Protein AF-A0A847EEY3-F1 (afdb_monomer)

pLDDT: mean 90.81, std 7.34, range [54.0, 97.62]

Structure (mmCIF, N/CA/C/O backbone):
data_AF-A0A847EEY3-F1
#
_entry.id   AF-A0A847EEY3-F1
#
loop_
_atom_site.group_PDB
_atom_site.id
_atom_site.type_symbol
_atom_site.label_atom_id
_atom_site.label_alt_id
_atom_site.label_comp_id
_atom_site.label_asym_id
_atom_site.label_entity_id
_atom_site.label_seq_id
_atom_site.pdbx_PDB_ins_code
_atom_site.Cartn_x
_atom_site.Cartn_y
_atom_site.Cartn_z
_atom_site.occupancy
_atom_site.B_iso_or_equiv
_atom_site.auth_seq_id
_atom_site.auth_comp_id
_atom_site.auth_asym_id
_atom_site.auth_atom_id
_atom_site.pdbx_PDB_model_num
ATOM 1 N N . ASP A 1 1 ? -21.321 -11.184 13.239 1.00 63.84 1 ASP A N 1
ATOM 2 C CA . ASP A 1 1 ? -19.963 -11.246 12.676 1.00 63.84 1 ASP A CA 1
ATOM 3 C C . ASP A 1 1 ? -19.837 -10.175 11.619 1.00 63.84 1 ASP A C 1
ATOM 5 O O . ASP A 1 1 ? -20.573 -10.222 10.639 1.00 63.84 1 ASP A O 1
ATOM 9 N N . ARG A 1 2 ? -19.004 -9.166 11.879 1.00 75.06 2 ARG A N 1
ATOM 10 C CA . ARG A 1 2 ? -18.590 -8.208 10.851 1.00 75.06 2 ARG A CA 1
ATOM 11 C C . ARG A 1 2 ? -17.432 -8.822 10.084 1.00 75.06 2 ARG A C 1
ATOM 13 O O . ARG A 1 2 ? -16.659 -9.592 10.655 1.00 75.06 2 ARG A O 1
ATOM 20 N N . GLY A 1 3 ? -17.340 -8.532 8.798 1.00 86.56 3 GLY A N 1
ATOM 21 C CA . GLY A 1 3 ? -16.324 -9.117 7.939 1.00 86.56 3 GLY A CA 1
ATOM 22 C C . GLY A 1 3 ? -15.820 -8.098 6.939 1.00 86.56 3 GLY A C 1
ATOM 23 O O . GLY A 1 3 ? -16.581 -7.269 6.460 1.00 86.56 3 GLY A O 1
ATOM 24 N N . ALA A 1 4 ? -14.539 -8.198 6.618 1.00 92.31 4 ALA 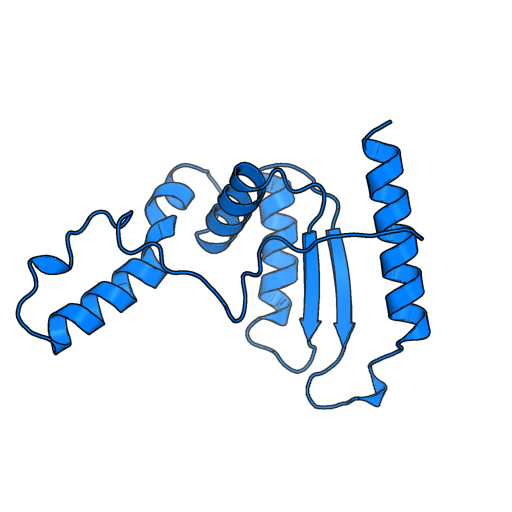A N 1
ATOM 25 C CA . ALA A 1 4 ? -13.915 -7.471 5.527 1.00 92.31 4 ALA A CA 1
ATOM 26 C C . ALA A 1 4 ? -13.112 -8.460 4.680 1.00 92.31 4 ALA A C 1
ATOM 28 O O . ALA A 1 4 ? -12.644 -9.492 5.173 1.00 92.31 4 ALA A O 1
ATOM 29 N N . VAL A 1 5 ? -12.946 -8.142 3.402 1.00 93.94 5 VAL A N 1
ATOM 30 C CA . VAL A 1 5 ? -12.098 -8.894 2.478 1.00 93.94 5 VAL A CA 1
ATOM 31 C C . VAL A 1 5 ? -11.023 -7.949 1.965 1.00 93.94 5 VAL A C 1
ATOM 33 O O . VAL A 1 5 ? -11.314 -6.811 1.619 1.00 93.94 5 VAL A O 1
ATOM 36 N N . PHE A 1 6 ? -9.782 -8.428 1.901 1.00 93.12 6 PHE A N 1
ATOM 37 C CA . PHE A 1 6 ? -8.677 -7.720 1.260 1.00 93.12 6 PHE A CA 1
ATOM 38 C C .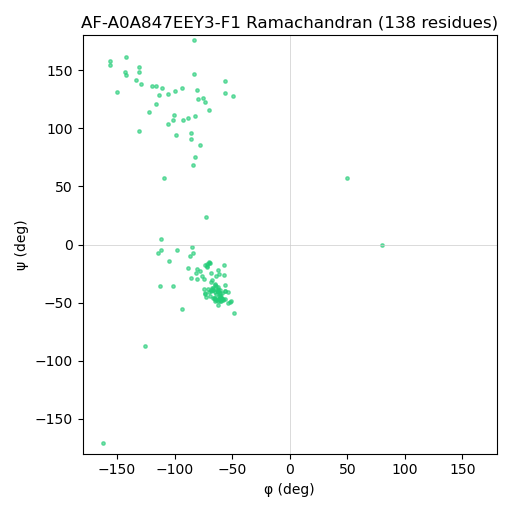 PHE A 1 6 ? -8.483 -8.287 -0.151 1.00 93.12 6 PHE A C 1
ATOM 40 O O . PHE A 1 6 ? -7.809 -9.310 -0.297 1.00 93.12 6 PHE A O 1
ATOM 47 N N . PRO A 1 7 ? -9.080 -7.688 -1.197 1.00 92.31 7 PRO A N 1
ATOM 48 C CA . PRO A 1 7 ? -8.963 -8.211 -2.557 1.00 92.31 7 PRO A CA 1
ATOM 49 C C . PRO A 1 7 ? -7.581 -7.953 -3.179 1.00 92.31 7 PRO A C 1
ATOM 51 O O . PRO A 1 7 ? -7.216 -8.619 -4.147 1.00 92.31 7 PRO A O 1
ATOM 54 N N . ALA A 1 8 ? -6.794 -7.023 -2.624 1.00 91.56 8 ALA A N 1
ATOM 55 C CA . ALA A 1 8 ? -5.475 -6.660 -3.129 1.00 91.56 8 ALA A CA 1
ATOM 56 C C . ALA A 1 8 ? -4.475 -6.353 -2.001 1.00 91.56 8 ALA A C 1
ATOM 58 O O . ALA A 1 8 ? -4.837 -5.818 -0.954 1.00 91.56 8 ALA A O 1
ATOM 59 N N . GLU A 1 9 ? -3.193 -6.640 -2.252 1.00 89.88 9 GLU A N 1
ATOM 60 C CA . GLU A 1 9 ? -2.056 -6.182 -1.447 1.00 89.88 9 GLU A CA 1
ATOM 61 C C . GLU A 1 9 ? -0.968 -5.577 -2.350 1.00 89.88 9 GLU A C 1
ATOM 63 O O . GLU A 1 9 ? -0.791 -5.984 -3.501 1.00 89.88 9 GLU A O 1
ATOM 68 N N . THR A 1 10 ? -0.222 -4.591 -1.846 1.00 87.25 10 THR A N 1
ATOM 69 C CA . THR A 1 10 ? 0.752 -3.835 -2.655 1.00 87.25 10 THR A CA 1
ATOM 70 C C . THR A 1 10 ? 2.208 -4.028 -2.245 1.00 87.25 10 THR A C 1
ATOM 72 O O . THR A 1 10 ? 3.081 -3.567 -2.986 1.00 87.25 10 THR A O 1
ATOM 75 N N . THR A 1 11 ? 2.475 -4.725 -1.134 1.00 83.06 11 THR A N 1
ATOM 76 C CA . THR A 1 11 ? 3.817 -4.837 -0.539 1.00 83.06 11 THR A CA 1
ATOM 77 C C . THR A 1 11 ? 4.577 -6.078 -1.000 1.00 83.06 11 THR A C 1
ATOM 79 O O . THR A 1 11 ? 5.687 -5.941 -1.510 1.00 83.06 11 THR A O 1
ATOM 82 N N . TYR A 1 12 ? 4.019 -7.285 -0.835 1.00 78.94 12 TYR A N 1
ATOM 83 C CA . TYR A 1 12 ? 4.780 -8.525 -1.048 1.00 78.94 12 TYR A CA 1
ATOM 84 C C . TYR A 1 12 ? 4.307 -9.338 -2.249 1.00 78.94 12 TYR A C 1
ATOM 86 O O . TYR A 1 12 ? 5.136 -9.930 -2.941 1.00 78.94 12 TYR A O 1
ATOM 94 N N . ARG A 1 13 ? 3.000 -9.369 -2.531 1.00 70.19 13 ARG A N 1
ATOM 95 C CA . ARG A 1 13 ? 2.448 -10.109 -3.682 1.00 70.19 13 ARG A CA 1
ATOM 96 C C . ARG A 1 13 ? 1.939 -9.179 -4.767 1.00 70.19 13 ARG A C 1
ATOM 98 O O . ARG A 1 13 ? 0.790 -9.245 -5.191 1.00 70.19 13 ARG A O 1
ATOM 105 N N . THR A 1 14 ? 2.823 -8.321 -5.257 1.00 71.94 14 THR A N 1
ATOM 106 C CA . THR A 1 14 ? 2.509 -7.490 -6.415 1.00 71.94 14 THR A CA 1
ATOM 107 C C . THR A 1 14 ? 2.427 -8.356 -7.664 1.00 71.94 14 THR A C 1
ATOM 109 O O . THR A 1 14 ? 3.423 -8.949 -8.081 1.00 71.94 14 THR A O 1
ATOM 112 N N . ILE A 1 15 ? 1.244 -8.428 -8.267 1.00 69.31 15 ILE A N 1
ATOM 113 C CA . ILE A 1 15 ? 1.051 -9.134 -9.532 1.00 69.31 15 ILE A CA 1
ATOM 114 C C . ILE A 1 15 ? 1.534 -8.233 -10.666 1.00 69.31 15 ILE A C 1
ATOM 116 O O . ILE A 1 15 ? 1.107 -7.088 -10.803 1.00 69.31 15 ILE A O 1
ATOM 120 N N . GLU A 1 16 ? 2.439 -8.760 -11.484 1.00 70.44 16 GLU A N 1
ATOM 121 C CA . GLU A 1 16 ? 2.917 -8.082 -12.682 1.00 70.44 16 GLU A CA 1
ATOM 122 C C . GLU A 1 16 ? 2.001 -8.432 -13.853 1.00 70.44 16 GLU A C 1
ATOM 124 O O . GLU A 1 16 ? 2.050 -9.553 -14.370 1.00 70.44 16 GLU A O 1
ATOM 129 N N . ASN A 1 17 ? 1.190 -7.482 -14.322 1.00 76.00 17 ASN A N 1
ATOM 130 C CA . ASN A 1 17 ? 0.481 -7.676 -15.580 1.00 76.00 17 ASN A CA 1
ATOM 131 C C . ASN A 1 17 ? 1.399 -7.341 -16.763 1.00 76.00 17 ASN A C 1
ATOM 133 O O . ASN A 1 17 ? 1.272 -6.309 -17.417 1.00 76.00 17 ASN A O 1
ATOM 137 N N . ILE A 1 18 ? 2.340 -8.244 -17.055 1.00 81.00 18 ILE A N 1
ATOM 138 C CA . ILE A 1 18 ? 3.327 -8.076 -18.137 1.00 81.00 18 ILE A CA 1
ATOM 139 C C . ILE A 1 18 ? 2.693 -7.852 -19.521 1.00 81.00 18 ILE A C 1
ATOM 141 O O . ILE A 1 18 ? 3.375 -7.399 -20.435 1.00 81.00 18 ILE A O 1
ATOM 145 N N . ARG A 1 19 ? 1.404 -8.181 -19.691 1.00 80.06 19 ARG A N 1
ATOM 146 C CA . ARG A 1 19 ? 0.660 -7.974 -20.943 1.00 80.06 19 ARG A CA 1
ATOM 147 C C . ARG A 1 19 ? 0.232 -6.526 -21.145 1.00 80.06 19 ARG A C 1
ATOM 149 O O . ARG A 1 19 ? -0.016 -6.132 -22.277 1.00 80.06 19 ARG A O 1
ATOM 156 N N . GLU A 1 20 ? 0.130 -5.756 -20.069 1.00 84.75 20 GLU A N 1
ATOM 157 C CA . GLU A 1 20 ? -0.252 -4.345 -20.123 1.00 84.75 20 GLU A CA 1
ATOM 158 C C . GLU A 1 20 ? 0.944 -3.428 -20.365 1.00 84.75 20 GLU A C 1
ATOM 160 O O . GLU A 1 20 ? 0.771 -2.236 -20.623 1.00 84.75 20 GLU A O 1
ATOM 165 N N . PHE A 1 21 ? 2.167 -3.963 -20.295 1.00 89.06 21 PHE A N 1
ATOM 166 C CA . PHE A 1 21 ? 3.361 -3.190 -20.594 1.00 89.06 21 PHE A CA 1
ATOM 167 C C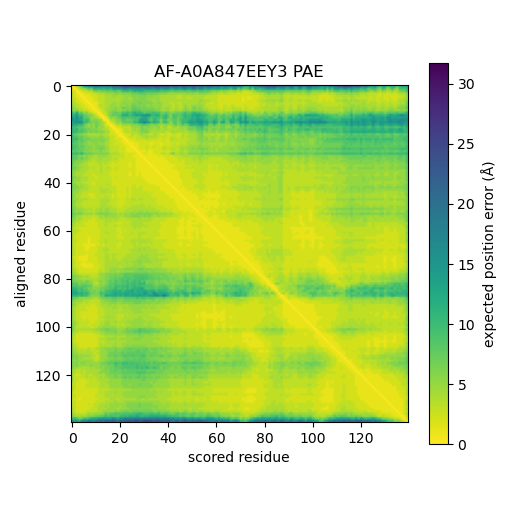 . PHE A 1 21 ? 3.269 -2.602 -22.003 1.00 89.06 21 PHE A C 1
ATOM 169 O O . PHE A 1 21 ? 2.872 -3.258 -22.963 1.00 89.06 21 PHE A O 1
ATOM 176 N N . ASP A 1 22 ? 3.739 -1.366 -22.155 1.00 87.88 22 ASP A N 1
ATOM 177 C CA . ASP A 1 22 ? 3.866 -0.688 -23.450 1.00 87.88 22 ASP A CA 1
ATOM 178 C C . ASP A 1 22 ? 5.025 -1.248 -24.305 1.00 87.88 22 ASP A C 1
ATOM 180 O O . ASP A 1 22 ? 5.586 -0.558 -25.157 1.00 87.88 22 ASP A O 1
ATOM 184 N N . MET A 1 23 ? 5.412 -2.497 -24.043 1.00 89.19 23 MET A N 1
ATOM 185 C CA . MET A 1 23 ? 6.508 -3.226 -24.653 1.00 89.19 23 MET A CA 1
ATOM 186 C C . MET A 1 23 ? 6.177 -4.719 -24.672 1.00 89.19 23 MET A C 1
ATOM 188 O O . MET A 1 23 ? 5.830 -5.309 -23.653 1.00 89.19 23 MET A O 1
ATOM 192 N N . ASP A 1 24 ? 6.357 -5.339 -25.835 1.00 91.31 24 ASP A N 1
ATOM 193 C CA . ASP A 1 24 ? 6.157 -6.772 -26.026 1.00 91.31 24 ASP A CA 1
ATOM 194 C C . ASP A 1 24 ? 7.434 -7.545 -25.664 1.00 91.31 24 ASP A C 1
ATOM 196 O O . ASP A 1 24 ? 8.351 -7.681 -26.479 1.00 91.31 24 ASP A O 1
ATOM 200 N N . LEU A 1 25 ? 7.490 -8.040 -24.423 1.00 90.56 25 LEU A N 1
ATOM 201 C CA . LEU A 1 25 ? 8.644 -8.777 -23.897 1.00 90.56 25 LEU A CA 1
ATOM 202 C C . LEU A 1 25 ? 8.922 -10.087 -24.656 1.00 90.56 25 LEU A C 1
ATOM 204 O O . LEU A 1 25 ? 10.055 -10.563 -24.642 1.00 90.56 25 LEU A O 1
ATOM 208 N N . ALA A 1 26 ? 7.934 -10.666 -25.351 1.00 90.00 26 ALA A N 1
ATOM 209 C CA . ALA A 1 26 ? 8.119 -11.914 -26.096 1.00 90.00 26 ALA A CA 1
ATOM 210 C C . ALA A 1 26 ? 9.025 -11.748 -27.329 1.00 90.00 26 ALA A C 1
ATOM 212 O O . ALA A 1 26 ? 9.519 -12.735 -27.868 1.00 90.00 26 ALA A O 1
ATOM 213 N N . LYS A 1 27 ? 9.267 -10.507 -27.769 1.00 93.69 27 LYS A N 1
ATOM 214 C CA . LYS A 1 27 ? 10.185 -10.188 -28.873 1.00 93.69 27 LYS A CA 1
ATOM 215 C C . LYS A 1 27 ? 11.649 -10.083 -28.440 1.00 93.69 27 LYS A C 1
ATOM 217 O O . LYS A 1 27 ? 12.521 -9.939 -29.294 1.00 93.69 27 LYS A O 1
ATOM 222 N N . ILE A 1 28 ? 11.921 -10.131 -27.136 1.00 94.44 28 ILE A N 1
ATOM 223 C CA . ILE A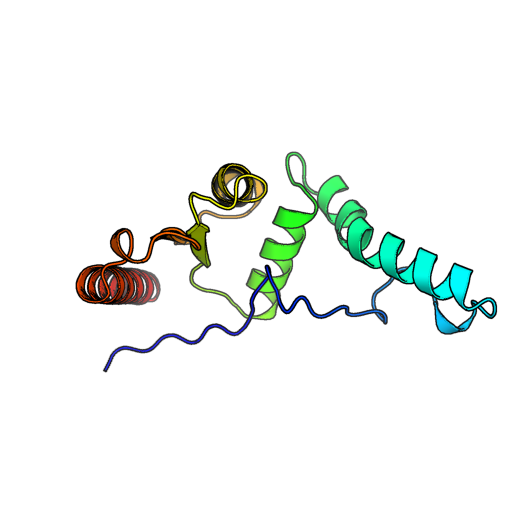 1 28 ? 13.268 -10.014 -26.579 1.00 94.44 28 ILE A CA 1
ATOM 224 C C . ILE A 1 28 ? 13.846 -11.419 -26.423 1.00 94.44 28 ILE A C 1
ATOM 226 O O . ILE A 1 28 ? 13.424 -12.177 -25.550 1.00 94.44 28 ILE A O 1
ATOM 230 N N . ASN A 1 29 ? 14.796 -11.757 -27.296 1.00 96.12 29 ASN A N 1
ATOM 231 C CA . ASN A 1 29 ? 15.378 -13.099 -27.371 1.00 96.12 29 ASN A CA 1
ATOM 232 C C . ASN A 1 29 ? 16.539 -13.313 -26.392 1.00 96.12 29 ASN A C 1
ATOM 234 O O . ASN A 1 29 ? 16.776 -14.445 -25.975 1.00 96.12 29 ASN A O 1
ATOM 238 N N . ASP A 1 30 ? 17.280 -12.255 -26.047 1.00 97.62 30 ASP A N 1
ATOM 239 C CA . ASP A 1 30 ? 18.345 -12.356 -25.051 1.00 97.62 30 ASP A CA 1
ATOM 240 C C . ASP A 1 30 ? 17.718 -12.471 -23.646 1.00 97.62 30 ASP A C 1
ATOM 242 O O . ASP A 1 30 ? 16.942 -11.598 -23.245 1.00 97.62 30 ASP A O 1
ATOM 246 N N . PRO A 1 31 ? 18.014 -13.538 -22.883 1.00 96.25 31 PRO A N 1
ATOM 247 C CA . PRO A 1 31 ? 17.366 -13.781 -21.599 1.00 96.25 31 PRO A CA 1
ATOM 248 C C . PRO A 1 31 ? 17.740 -12.752 -20.523 1.00 96.25 31 PRO A C 1
ATOM 250 O O . PRO A 1 31 ? 16.916 -12.461 -19.655 1.00 96.25 31 PRO A O 1
ATOM 253 N N . LEU A 1 32 ? 18.950 -12.184 -20.560 1.00 97.44 32 LEU A N 1
ATOM 254 C CA . LEU A 1 32 ? 19.361 -11.146 -19.611 1.00 97.44 32 LEU A CA 1
ATOM 255 C C . LEU A 1 32 ? 18.674 -9.825 -19.940 1.00 97.44 32 LEU A C 1
ATOM 257 O O . LEU A 1 32 ? 18.166 -9.156 -19.040 1.00 97.44 32 LEU A O 1
ATOM 261 N N . GLU A 1 33 ? 18.603 -9.482 -21.224 1.00 96.44 33 GLU A N 1
ATOM 262 C CA . GLU A 1 33 ? 17.868 -8.310 -21.688 1.00 96.44 33 GLU A CA 1
ATOM 263 C C . GLU A 1 33 ? 16.370 -8.432 -21.365 1.00 96.44 33 GLU A C 1
ATOM 265 O O . GLU A 1 33 ? 15.758 -7.471 -20.897 1.00 96.44 33 GLU A O 1
ATOM 270 N N . HIS A 1 34 ? 15.783 -9.622 -21.520 1.00 94.69 34 HIS A N 1
ATOM 271 C CA . HIS A 1 34 ? 14.384 -9.876 -21.179 1.00 94.69 34 HIS A CA 1
ATOM 272 C C . HIS A 1 34 ? 14.105 -9.610 -19.693 1.00 94.69 34 HIS A C 1
ATOM 274 O O . HIS A 1 34 ? 13.152 -8.907 -19.352 1.00 94.69 34 HIS A O 1
ATOM 280 N N . ILE A 1 35 ? 14.946 -10.142 -18.797 1.00 94.31 35 ILE A N 1
ATOM 281 C CA . ILE A 1 35 ? 14.817 -9.926 -17.348 1.00 94.31 35 ILE A CA 1
ATOM 282 C C . ILE A 1 35 ? 15.015 -8.446 -17.005 1.00 94.31 35 ILE A C 1
ATOM 284 O O . ILE A 1 35 ? 14.243 -7.893 -16.218 1.00 94.31 35 ILE A O 1
ATOM 288 N N . ALA A 1 36 ? 16.006 -7.791 -17.614 1.00 95.50 36 ALA A N 1
ATOM 289 C CA . ALA A 1 36 ? 16.275 -6.376 -17.391 1.00 95.50 36 ALA A CA 1
ATOM 290 C C . ALA A 1 36 ? 15.075 -5.506 -17.791 1.00 95.50 36 ALA A C 1
ATOM 292 O O . ALA A 1 36 ? 14.621 -4.681 -16.996 1.00 95.50 36 ALA A O 1
ATOM 293 N N . TRP A 1 37 ? 14.504 -5.721 -18.979 1.00 94.38 37 TRP A N 1
ATOM 294 C CA . TRP A 1 37 ? 13.330 -4.971 -19.421 1.00 94.38 37 TRP A CA 1
ATOM 295 C C . TRP A 1 37 ? 12.093 -5.270 -18.594 1.00 94.38 37 TRP A C 1
ATOM 297 O O . TRP A 1 37 ? 11.369 -4.334 -18.259 1.00 94.38 37 TRP A O 1
ATOM 307 N N . ARG A 1 38 ? 11.867 -6.529 -18.205 1.00 92.56 38 ARG A N 1
ATOM 308 C CA . ARG A 1 38 ? 10.775 -6.880 -17.292 1.00 92.56 38 ARG A CA 1
ATOM 309 C C . ARG A 1 38 ? 10.875 -6.087 -15.988 1.00 92.56 38 ARG A C 1
ATOM 311 O O . ARG A 1 38 ? 9.888 -5.484 -15.576 1.00 92.56 38 ARG A O 1
ATOM 318 N N . TRP A 1 39 ? 12.065 -6.023 -15.390 1.00 92.25 39 TRP A N 1
ATOM 319 C CA . TRP A 1 39 ? 12.307 -5.266 -14.160 1.00 92.25 39 TRP A CA 1
ATOM 320 C C . TRP A 1 39 ? 12.094 -3.761 -14.349 1.00 92.25 39 TRP A C 1
ATOM 322 O O . TRP A 1 39 ? 11.385 -3.126 -13.572 1.00 92.25 39 TRP A O 1
ATOM 332 N N . VAL A 1 40 ? 12.655 -3.180 -15.414 1.00 92.88 40 VAL A N 1
ATOM 333 C CA . VAL A 1 40 ? 12.474 -1.754 -15.727 1.00 92.88 40 VAL A CA 1
ATOM 334 C C . VAL A 1 40 ? 10.997 -1.431 -15.928 1.00 92.88 40 VAL A C 1
ATOM 336 O O . VAL A 1 40 ? 10.510 -0.436 -15.394 1.00 92.88 40 VAL A O 1
ATOM 339 N N . LYS A 1 41 ? 10.262 -2.258 -16.675 1.00 91.94 41 LYS A N 1
ATOM 340 C CA . LYS A 1 41 ? 8.841 -2.032 -16.949 1.00 91.94 41 LYS A CA 1
ATOM 341 C C . LYS A 1 41 ? 7.982 -2.198 -15.712 1.00 91.94 41 LYS A C 1
ATOM 343 O O . LYS A 1 41 ? 7.123 -1.353 -15.501 1.00 91.94 41 LYS A O 1
ATOM 348 N N . PHE A 1 42 ? 8.274 -3.175 -14.858 1.00 88.81 42 PHE A N 1
ATOM 349 C CA . PHE A 1 42 ? 7.605 -3.315 -13.568 1.00 88.81 42 PHE A CA 1
ATOM 350 C C . PHE A 1 42 ? 7.668 -2.018 -12.745 1.00 88.81 42 PHE A C 1
ATOM 352 O O . PHE A 1 42 ? 6.634 -1.504 -12.325 1.00 88.81 42 PHE A O 1
ATOM 359 N N . TRP A 1 43 ? 8.860 -1.432 -12.594 1.00 88.38 43 TRP A N 1
ATOM 360 C CA . TRP A 1 43 ? 9.033 -0.204 -11.808 1.00 88.38 43 TRP A CA 1
ATOM 361 C C . TRP A 1 43 ? 8.549 1.064 -12.516 1.00 88.38 43 TRP A C 1
ATOM 363 O O . TRP A 1 43 ? 8.168 2.026 -11.855 1.00 88.38 43 TRP A O 1
ATOM 373 N N . THR A 1 44 ? 8.555 1.091 -13.851 1.00 91.69 44 THR A N 1
ATOM 374 C CA . THR A 1 44 ? 8.201 2.294 -14.627 1.00 91.69 44 THR A CA 1
ATOM 375 C C . THR A 1 44 ? 6.763 2.316 -15.136 1.00 91.69 44 THR A C 1
ATOM 377 O O . THR A 1 44 ? 6.336 3.334 -15.682 1.00 91.69 44 THR A O 1
ATOM 380 N N . PHE A 1 45 ? 5.997 1.243 -14.930 1.00 91.44 45 PHE A N 1
ATOM 381 C CA . PHE A 1 45 ? 4.654 1.067 -15.485 1.00 91.44 45 PHE A CA 1
ATOM 382 C C . PHE A 1 45 ? 3.730 2.268 -15.222 1.00 91.44 45 PHE A C 1
ATOM 384 O O . PHE A 1 45 ? 3.149 2.836 -16.147 1.00 91.44 45 PHE A O 1
ATOM 391 N N . TRP A 1 46 ? 3.682 2.735 -13.972 1.00 92.69 46 TRP A N 1
ATOM 392 C CA . TRP A 1 46 ? 2.783 3.810 -13.543 1.00 92.69 46 TRP A CA 1
ATOM 393 C C . TRP A 1 46 ? 3.315 5.231 -13.786 1.00 92.69 46 TRP A C 1
ATOM 395 O O . TRP A 1 46 ? 2.600 6.204 -13.550 1.00 92.69 46 TRP A O 1
ATOM 405 N N . TYR A 1 47 ? 4.537 5.406 -14.306 1.00 94.00 47 TYR A N 1
ATOM 406 C CA . TYR A 1 47 ? 5.129 6.743 -14.477 1.00 94.00 47 TYR A CA 1
ATOM 407 C C . TYR A 1 47 ? 4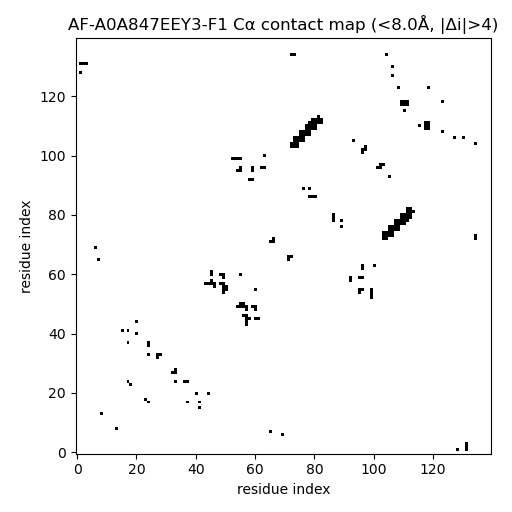.328 7.627 -15.437 1.00 94.00 47 TYR A C 1
ATOM 409 O O . TYR A 1 47 ? 4.166 8.821 -15.192 1.00 94.00 47 TYR A O 1
ATOM 417 N N . LYS A 1 48 ? 3.792 7.051 -16.521 1.00 93.75 48 LYS A N 1
ATOM 418 C CA . LYS A 1 48 ? 2.962 7.796 -17.481 1.00 93.75 48 LYS A CA 1
ATOM 419 C C . LYS A 1 48 ? 1.642 8.257 -16.864 1.00 93.75 48 LYS A C 1
ATOM 421 O O . LYS A 1 48 ? 1.185 9.349 -17.188 1.00 93.75 48 LYS A O 1
ATOM 426 N N . ALA A 1 49 ? 1.034 7.443 -15.998 1.00 93.81 49 ALA A N 1
ATOM 427 C CA . ALA A 1 49 ? -0.165 7.831 -15.260 1.00 93.81 49 ALA A CA 1
ATOM 428 C C . ALA A 1 49 ? 0.160 8.971 -14.283 1.00 93.81 49 ALA A C 1
ATOM 430 O O . ALA A 1 49 ? -0.496 10.011 -14.311 1.00 93.81 49 ALA A O 1
ATOM 431 N N . ALA A 1 50 ? 1.264 8.845 -13.539 1.00 96.00 50 ALA A N 1
ATOM 432 C CA . ALA A 1 50 ? 1.674 9.841 -12.553 1.00 96.00 50 ALA A CA 1
ATOM 433 C C . ALA A 1 50 ? 1.977 11.202 -13.198 1.00 96.00 50 ALA A C 1
ATOM 435 O O . ALA A 1 50 ? 1.626 12.243 -12.658 1.00 96.00 50 ALA A O 1
ATOM 436 N N . GLN A 1 51 ? 2.559 11.213 -14.402 1.00 95.88 51 GLN A N 1
ATOM 437 C CA . GLN A 1 51 ? 2.791 12.442 -15.169 1.00 95.88 51 GLN A CA 1
ATOM 438 C C . GLN A 1 51 ? 1.500 13.156 -15.598 1.00 95.88 51 GLN A C 1
ATOM 440 O O . GLN A 1 51 ? 1.518 14.368 -15.808 1.00 95.88 51 GLN A O 1
ATOM 445 N N . ARG A 1 52 ? 0.388 12.428 -15.759 1.00 96.50 52 ARG A N 1
ATOM 446 C CA . ARG A 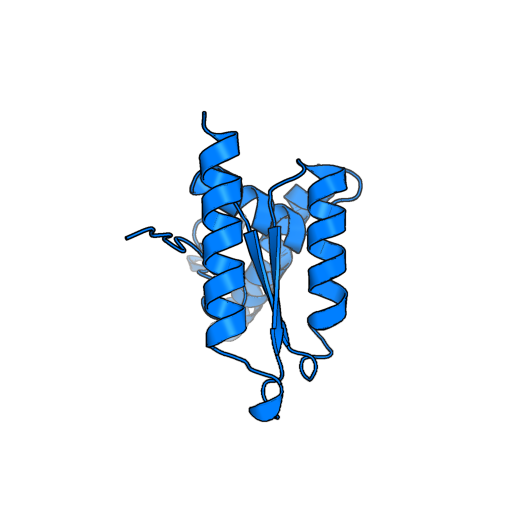1 52 ? -0.905 13.003 -16.165 1.00 96.50 52 ARG A CA 1
ATOM 447 C C . ARG A 1 52 ? -1.663 13.625 -14.996 1.00 96.50 52 ARG A C 1
ATOM 449 O O . ARG A 1 52 ? -2.476 14.513 -15.237 1.00 96.50 52 ARG A O 1
ATOM 456 N N . ARG A 1 53 ? -1.403 13.186 -13.759 1.00 96.31 53 ARG A N 1
ATOM 457 C CA . ARG A 1 53 ? -2.038 13.701 -12.539 1.00 96.31 53 ARG A CA 1
ATOM 458 C C . ARG A 1 53 ? -1.054 14.586 -11.755 1.00 96.31 53 ARG A C 1
ATOM 460 O O . ARG A 1 53 ? -0.167 14.061 -11.082 1.00 96.31 53 ARG A O 1
ATOM 467 N N . PRO A 1 54 ? -1.184 15.927 -11.803 1.00 96.00 54 PRO A N 1
ATOM 468 C CA . PRO A 1 54 ? -0.261 16.826 -11.114 1.00 96.00 54 PRO A CA 1
ATOM 469 C C . PRO A 1 54 ? -0.159 16.532 -9.612 1.00 96.00 54 PRO A C 1
ATOM 471 O O . PRO A 1 54 ? -1.170 16.426 -8.924 1.00 96.00 54 PRO A O 1
ATOM 474 N N . GLY A 1 55 ? 1.071 16.422 -9.106 1.00 94.81 55 GLY A N 1
ATOM 475 C CA . GLY A 1 55 ? 1.344 16.129 -7.694 1.00 94.81 55 GLY A CA 1
ATOM 476 C C . GLY A 1 55 ? 1.227 14.653 -7.303 1.00 94.81 55 GLY A C 1
ATOM 477 O O . GLY A 1 55 ? 1.457 14.333 -6.139 1.00 94.81 55 GLY A O 1
ATOM 478 N N . SER A 1 56 ? 0.893 13.767 -8.246 1.00 96.69 56 SER A N 1
ATOM 479 C CA . SER A 1 56 ? 0.849 12.324 -8.015 1.00 96.69 56 SER A CA 1
ATOM 480 C C . SER A 1 56 ? 2.226 11.664 -8.140 1.00 96.69 56 SER A C 1
ATOM 482 O O . SER A 1 56 ? 3.229 12.299 -8.479 1.00 96.69 56 SER A O 1
ATOM 484 N N . SER A 1 57 ? 2.272 10.363 -7.868 1.00 95.50 57 SER A N 1
ATOM 485 C CA . SER A 1 57 ? 3.455 9.517 -7.977 1.00 95.50 57 SER A CA 1
ATOM 486 C C . SER A 1 57 ? 3.092 8.123 -8.497 1.00 95.50 57 SER A C 1
ATOM 488 O O . SER A 1 57 ? 1.924 7.739 -8.434 1.00 95.50 57 SER A O 1
ATOM 490 N N . PRO A 1 58 ? 4.065 7.345 -9.008 1.00 93.38 58 PRO A N 1
ATOM 491 C CA . PRO A 1 58 ? 3.805 5.993 -9.501 1.00 93.38 58 PRO A CA 1
ATOM 492 C C . PRO A 1 58 ? 3.103 5.091 -8.474 1.00 93.38 58 PRO A C 1
ATOM 494 O O . PRO A 1 58 ? 2.175 4.373 -8.833 1.00 93.38 58 PRO A O 1
ATOM 497 N N . ASP A 1 59 ? 3.495 5.166 -7.199 1.00 91.56 59 ASP A N 1
ATOM 498 C CA . ASP A 1 59 ? 2.878 4.373 -6.128 1.00 91.56 59 ASP A CA 1
ATOM 499 C C . ASP A 1 59 ? 1.431 4.796 -5.852 1.00 91.56 59 ASP A C 1
ATOM 501 O O . ASP A 1 59 ? 0.571 3.952 -5.611 1.00 91.56 59 ASP A O 1
ATOM 505 N N . VAL A 1 60 ? 1.140 6.098 -5.926 1.00 95.06 60 VAL A N 1
ATOM 506 C CA . VAL A 1 60 ? -0.218 6.620 -5.727 1.00 95.06 60 VAL A CA 1
ATOM 507 C C . VAL A 1 60 ? -1.122 6.237 -6.893 1.00 95.06 60 VAL A C 1
ATOM 509 O O . VAL A 1 60 ? -2.246 5.814 -6.658 1.00 95.06 60 VAL A O 1
ATOM 512 N N . GLU A 1 61 ? -0.643 6.296 -8.138 1.00 95.31 61 GLU A N 1
ATOM 513 C CA . GLU A 1 61 ? -1.436 5.835 -9.287 1.00 95.31 61 GLU A CA 1
ATOM 514 C C . GLU A 1 61 ? -1.702 4.330 -9.248 1.00 95.31 61 GLU A C 1
ATOM 516 O O . GLU A 1 61 ? -2.789 3.901 -9.619 1.00 95.31 61 GLU A O 1
ATOM 521 N N . LYS A 1 62 ? -0.750 3.536 -8.743 1.00 92.38 62 LYS A N 1
ATOM 522 C CA . LYS A 1 62 ? -0.976 2.111 -8.478 1.00 92.38 62 LYS A CA 1
ATOM 523 C C . LYS A 1 62 ? -2.070 1.890 -7.432 1.00 92.38 62 LYS A C 1
ATOM 525 O O . LYS A 1 62 ? -2.859 0.964 -7.566 1.00 92.38 62 LYS A O 1
ATOM 530 N N . LEU A 1 63 ? -2.103 2.696 -6.369 1.00 93.62 63 LEU A N 1
ATOM 531 C CA . LEU A 1 63 ? -3.176 2.612 -5.375 1.00 93.62 63 LEU A CA 1
ATOM 532 C C . LEU A 1 63 ? -4.520 2.989 -6.002 1.00 93.62 63 LEU A C 1
ATOM 534 O O . LEU A 1 63 ? -5.483 2.256 -5.821 1.00 93.62 63 LEU A O 1
ATOM 538 N N . ILE A 1 64 ? -4.571 4.086 -6.762 1.00 95.75 64 ILE A N 1
ATOM 539 C CA . ILE A 1 64 ? -5.789 4.552 -7.439 1.00 95.75 64 ILE A CA 1
ATOM 540 C C . ILE A 1 64 ? -6.339 3.477 -8.377 1.00 95.75 64 ILE A C 1
ATOM 542 O O . ILE A 1 64 ? -7.526 3.188 -8.304 1.00 95.75 64 ILE A O 1
ATOM 546 N N . SER A 1 65 ? -5.496 2.850 -9.205 1.00 93.38 65 SER A N 1
ATOM 547 C CA . SER A 1 65 ? -5.962 1.800 -10.116 1.00 93.38 65 SER A CA 1
ATOM 548 C C . SER A 1 65 ? -6.544 0.606 -9.366 1.00 93.38 65 SER A C 1
ATOM 550 O O . SER A 1 65 ? -7.634 0.164 -9.694 1.00 93.38 65 SER A O 1
ATOM 552 N N . ILE A 1 66 ? -5.887 0.142 -8.300 1.00 93.19 66 ILE A N 1
ATOM 553 C CA . ILE A 1 66 ? -6.409 -0.949 -7.463 1.00 93.19 66 ILE A CA 1
ATOM 554 C C . ILE A 1 66 ? -7.731 -0.554 -6.797 1.00 93.19 66 ILE A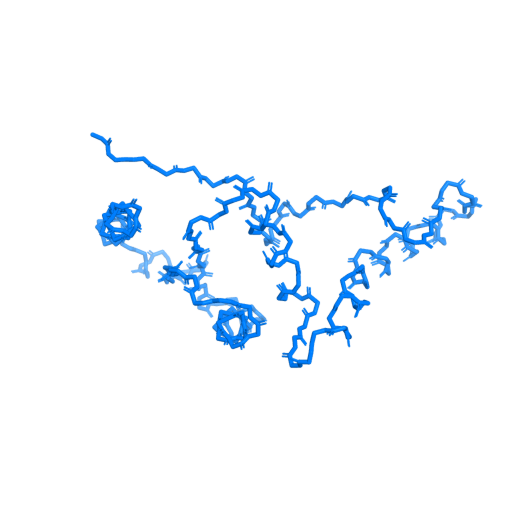 C 1
ATOM 556 O O . ILE A 1 66 ? -8.641 -1.374 -6.709 1.00 93.19 66 ILE A O 1
ATOM 560 N N . ILE A 1 67 ? -7.842 0.689 -6.327 1.00 95.56 67 ILE A N 1
ATOM 561 C CA . ILE A 1 67 ? -9.078 1.200 -5.735 1.00 95.56 67 ILE A CA 1
ATOM 562 C C . ILE A 1 67 ? -10.222 1.169 -6.749 1.00 95.56 67 ILE A C 1
ATOM 564 O O . ILE A 1 67 ? -11.325 0.768 -6.396 1.00 95.56 67 ILE A O 1
ATOM 568 N N . GLU A 1 68 ? -9.960 1.580 -7.987 1.00 95.31 68 GLU A N 1
ATOM 569 C CA . GLU A 1 68 ? -10.955 1.628 -9.060 1.00 95.31 68 GLU A CA 1
ATOM 570 C C . GLU A 1 68 ? -11.315 0.231 -9.586 1.00 95.31 68 GLU A C 1
ATOM 572 O O . GLU A 1 68 ? -12.491 -0.055 -9.797 1.00 95.31 68 GLU A O 1
ATOM 577 N N . ASP A 1 69 ? -10.330 -0.653 -9.755 1.00 93.56 69 ASP A N 1
ATOM 578 C CA . ASP A 1 69 ? -10.517 -1.998 -10.314 1.00 93.56 69 ASP A CA 1
ATOM 5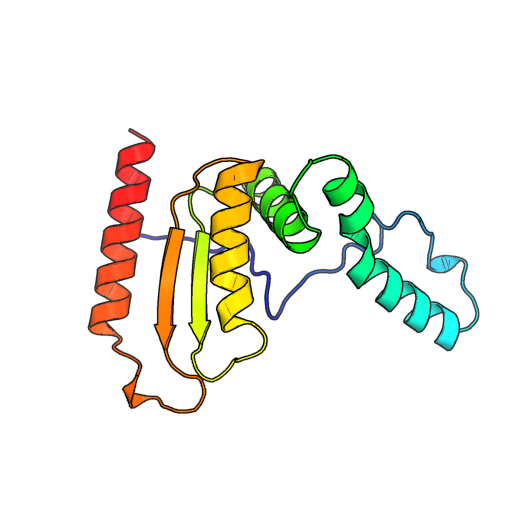79 C C . ASP A 1 69 ? -11.326 -2.920 -9.388 1.00 93.56 69 ASP A C 1
ATOM 581 O O . ASP A 1 69 ? -12.040 -3.806 -9.865 1.00 93.56 69 ASP A O 1
ATOM 585 N N . TYR A 1 70 ? -11.202 -2.731 -8.070 1.00 94.69 70 TYR A N 1
ATOM 586 C CA . TYR A 1 70 ? -11.840 -3.572 -7.051 1.00 94.69 70 TYR A CA 1
ATOM 587 C C . TYR A 1 70 ? -12.945 -2.866 -6.259 1.00 94.69 70 TYR A C 1
ATOM 589 O O . TYR A 1 70 ? -13.468 -3.476 -5.331 1.00 94.69 70 TYR A O 1
ATOM 597 N N . ASP A 1 71 ? -13.285 -1.622 -6.613 1.00 95.38 71 ASP A N 1
ATOM 598 C CA . ASP A 1 71 ? -14.257 -0.777 -5.902 1.00 95.38 71 ASP A CA 1
ATOM 599 C C . ASP A 1 71 ? -13.985 -0.728 -4.387 1.00 95.38 71 ASP A C 1
ATOM 601 O O . ASP A 1 71 ? -14.786 -1.141 -3.559 1.00 95.38 71 ASP A O 1
ATOM 605 N N . ILE A 1 72 ? -12.771 -0.305 -4.022 1.00 96.12 72 ILE A N 1
ATOM 606 C CA . ILE A 1 72 ? -12.290 -0.359 -2.635 1.00 96.12 72 ILE A CA 1
ATOM 607 C C . ILE A 1 72 ? -12.925 0.740 -1.771 1.00 96.12 72 ILE A C 1
ATOM 609 O O . ILE A 1 72 ? -12.742 1.937 -2.041 1.00 96.12 72 ILE A O 1
ATOM 613 N N . ASP A 1 73 ? -13.531 0.327 -0.656 1.00 95.69 73 ASP A N 1
ATOM 614 C CA . ASP A 1 73 ? -14.159 1.213 0.340 1.00 95.69 73 ASP A CA 1
ATOM 615 C C . ASP A 1 73 ? -13.162 1.843 1.319 1.00 95.69 73 ASP A C 1
ATOM 617 O O . ASP A 1 73 ? -13.358 2.959 1.805 1.00 95.69 73 ASP A O 1
ATOM 621 N N . GLY A 1 74 ? -12.060 1.147 1.607 1.00 95.69 74 GLY A N 1
ATOM 622 C CA . GLY A 1 74 ? -11.082 1.581 2.597 1.00 95.69 74 GLY A CA 1
ATOM 623 C C . GLY A 1 74 ? -9.689 0.999 2.387 1.00 95.69 74 GLY A C 1
ATOM 624 O O . GLY A 1 74 ? -9.512 -0.076 1.818 1.00 95.69 74 GLY A O 1
ATOM 625 N N . VAL A 1 75 ? -8.673 1.712 2.872 1.00 95.75 75 VAL A N 1
ATOM 626 C CA . VAL A 1 75 ? -7.265 1.299 2.774 1.00 95.75 75 VAL A CA 1
ATOM 627 C C . VAL A 1 75 ? -6.712 0.994 4.159 1.00 95.75 75 VAL A C 1
ATOM 629 O O . VAL A 1 75 ? -6.771 1.829 5.056 1.00 95.75 75 VAL A O 1
ATOM 632 N N . VAL A 1 76 ? -6.095 -0.174 4.328 1.00 95.06 76 VAL A N 1
ATOM 633 C CA . VAL A 1 76 ? -5.341 -0.501 5.544 1.00 95.06 76 VAL A CA 1
ATOM 634 C C . VAL A 1 76 ? -3.851 -0.442 5.237 1.00 95.06 76 VAL A C 1
ATOM 636 O O . VAL A 1 76 ? -3.386 -1.049 4.274 1.00 95.06 76 VAL A O 1
ATOM 639 N N . MET A 1 77 ? -3.095 0.284 6.055 1.00 92.69 77 MET A N 1
ATOM 640 C CA . MET A 1 77 ? -1.637 0.326 5.987 1.00 92.69 77 MET A CA 1
ATOM 641 C C . MET A 1 77 ? -1.032 -0.248 7.257 1.00 92.69 77 MET A C 1
ATOM 643 O O . MET A 1 77 ? -1.474 0.066 8.358 1.00 92.69 77 MET A O 1
ATOM 647 N N . HIS A 1 78 ? 0.001 -1.073 7.096 1.00 91.62 78 HIS A N 1
ATOM 648 C CA . HIS A 1 78 ? 0.781 -1.589 8.214 1.00 91.62 78 HIS A CA 1
ATOM 649 C C . HIS A 1 78 ? 2.085 -0.810 8.340 1.00 91.62 78 HIS A C 1
ATOM 651 O O . HIS A 1 78 ? 3.004 -0.940 7.530 1.00 91.62 78 HIS A O 1
ATOM 657 N N . GLU A 1 79 ? 2.146 0.022 9.366 1.00 89.69 79 GLU A N 1
ATOM 658 C CA . GLU A 1 79 ? 3.305 0.808 9.726 1.00 89.69 79 GLU A CA 1
ATOM 659 C C . GLU A 1 79 ? 4.234 -0.019 10.623 1.00 89.69 79 GLU A C 1
ATOM 661 O O . GLU A 1 79 ? 4.126 -0.046 11.848 1.00 89.69 79 GLU A O 1
ATOM 666 N N . ALA A 1 80 ? 5.168 -0.719 9.979 1.00 88.75 80 ALA A N 1
ATOM 667 C CA . ALA A 1 80 ? 6.224 -1.456 10.657 1.00 88.75 80 ALA A CA 1
ATOM 668 C C . ALA A 1 80 ? 7.391 -0.522 11.028 1.00 88.75 80 ALA A C 1
ATOM 670 O O . ALA A 1 80 ? 8.114 -0.063 10.138 1.00 88.75 80 ALA A O 1
ATOM 671 N N . PHE A 1 81 ? 7.608 -0.240 12.316 1.00 85.62 81 PHE A N 1
ATOM 672 C CA . PHE A 1 81 ? 8.579 0.772 12.776 1.00 85.62 81 PHE A CA 1
ATOM 673 C C . PHE A 1 81 ? 10.025 0.495 12.324 1.00 85.62 81 PHE A C 1
ATOM 675 O O . PHE A 1 81 ? 10.733 1.378 11.830 1.00 85.62 81 PHE A O 1
ATOM 682 N N . SER A 1 82 ? 10.457 -0.759 12.385 1.00 88.75 82 SER A N 1
ATOM 683 C CA . SER A 1 82 ? 11.766 -1.197 11.894 1.00 88.75 82 SER A CA 1
ATOM 684 C C . SER A 1 82 ? 11.921 -1.182 10.363 1.00 88.75 82 SER A C 1
ATOM 686 O O . SER A 1 82 ? 13.056 -1.179 9.872 1.00 88.75 82 SER A O 1
ATOM 688 N N . CYS A 1 83 ? 10.840 -1.083 9.575 1.00 85.50 83 CYS A N 1
ATOM 689 C CA . CYS A 1 83 ? 10.893 -0.990 8.111 1.00 85.50 83 CYS A CA 1
ATOM 690 C C . CYS A 1 83 ? 11.116 0.458 7.633 1.00 85.50 83 CYS A C 1
ATOM 692 O O . CYS A 1 83 ? 10.264 1.093 7.007 1.00 85.50 83 CYS A O 1
ATOM 694 N N . ARG A 1 84 ? 12.311 0.990 7.907 1.00 82.88 84 ARG A N 1
ATOM 695 C CA . ARG A 1 84 ? 12.670 2.406 7.680 1.00 82.88 84 ARG A CA 1
ATOM 696 C C . ARG A 1 84 ? 12.501 2.895 6.239 1.00 82.88 84 ARG A C 1
ATOM 698 O O . ARG A 1 84 ? 12.331 4.089 6.021 1.00 82.88 84 ARG A O 1
ATOM 705 N N . THR A 1 85 ? 12.576 1.995 5.262 1.00 77.12 85 THR A N 1
ATOM 706 C CA . THR A 1 85 ? 12.415 2.333 3.840 1.00 77.12 85 THR A CA 1
ATOM 707 C C . THR A 1 85 ? 10.956 2.602 3.469 1.00 77.12 85 THR A C 1
ATOM 709 O O . THR A 1 85 ? 10.705 3.406 2.578 1.00 77.12 85 THR A O 1
ATOM 712 N N . TRP A 1 86 ? 10.002 1.964 4.151 1.00 74.94 86 TRP A N 1
ATOM 713 C CA . TRP A 1 86 ? 8.574 2.061 3.836 1.00 74.94 86 TRP A CA 1
ATOM 714 C C . TRP A 1 86 ? 7.815 3.006 4.763 1.00 74.94 86 TRP A C 1
ATOM 716 O O . TRP A 1 86 ? 6.938 3.726 4.299 1.00 74.94 86 TRP A O 1
ATOM 726 N N . HIS A 1 87 ? 8.184 3.049 6.041 1.00 73.81 87 HIS A N 1
ATOM 727 C CA . HIS A 1 87 ? 7.472 3.764 7.102 1.00 73.81 87 HIS A CA 1
ATOM 728 C C . HIS A 1 87 ? 7.090 5.226 6.748 1.00 73.81 87 HIS A C 1
ATOM 730 O O . HIS A 1 87 ? 5.899 5.517 6.647 1.00 73.81 87 HIS A O 1
ATOM 736 N N . PRO A 1 88 ? 8.030 6.143 6.416 1.00 75.31 88 PRO A N 1
ATOM 737 C CA . PRO A 1 88 ? 7.658 7.505 6.007 1.00 75.31 88 PRO A CA 1
ATOM 738 C C . PRO A 1 88 ? 6.938 7.558 4.648 1.00 75.31 88 PRO A C 1
ATOM 740 O O . PRO A 1 88 ? 6.191 8.499 4.372 1.00 75.31 88 PRO A O 1
ATOM 743 N N . GLY A 1 89 ? 7.167 6.562 3.788 1.00 87.50 89 GLY A N 1
ATOM 744 C CA . GLY A 1 89 ? 6.549 6.462 2.470 1.00 87.50 89 GLY A CA 1
ATOM 745 C C . GLY A 1 89 ? 5.047 6.198 2.548 1.00 87.50 89 GLY A C 1
ATOM 746 O O . GLY A 1 89 ? 4.300 6.822 1.804 1.00 87.50 89 GLY A O 1
ATOM 747 N N . LEU A 1 90 ? 4.596 5.351 3.477 1.00 88.62 90 LEU A N 1
ATOM 748 C CA . LEU A 1 90 ? 3.183 4.987 3.654 1.00 88.62 90 LEU A CA 1
ATOM 749 C C . LEU A 1 90 ? 2.318 6.200 4.015 1.00 88.62 90 LEU A C 1
ATOM 751 O O . LEU A 1 90 ? 1.343 6.516 3.330 1.00 88.62 90 LEU A O 1
ATOM 755 N N . ILE A 1 91 ? 2.730 6.952 5.038 1.00 89.50 91 ILE A N 1
ATOM 756 C CA . ILE A 1 91 ? 2.022 8.164 5.468 1.00 89.50 91 ILE A CA 1
ATOM 757 C C . ILE A 1 91 ? 2.030 9.224 4.362 1.00 89.50 91 ILE A C 1
ATOM 759 O O . ILE A 1 91 ? 1.027 9.905 4.128 1.00 89.50 91 ILE A O 1
ATOM 763 N N . TRP A 1 92 ? 3.144 9.368 3.640 1.00 93.06 92 TRP A N 1
ATOM 764 C CA . TRP A 1 92 ? 3.202 10.264 2.488 1.00 93.06 92 TRP A CA 1
ATOM 765 C C . TRP A 1 92 ? 2.274 9.814 1.348 1.00 93.06 92 TRP A C 1
ATOM 767 O O . TRP A 1 92 ? 1.600 10.662 0.757 1.00 93.06 92 TRP A O 1
ATOM 777 N N . GLN A 1 93 ? 2.190 8.512 1.065 1.00 93.69 93 GLN A N 1
ATOM 778 C CA . GLN A 1 93 ? 1.302 7.947 0.047 1.00 93.69 93 GLN A CA 1
ATOM 779 C C . GLN A 1 93 ? -0.169 8.210 0.386 1.00 93.69 93 GLN A C 1
ATOM 781 O O . GLN A 1 93 ? -0.870 8.743 -0.469 1.00 93.69 93 GLN A O 1
ATOM 786 N N . LEU A 1 94 ? -0.625 7.950 1.621 1.00 94.00 94 LEU A N 1
ATOM 787 C CA . LEU A 1 94 ? -2.007 8.250 2.047 1.00 94.00 94 LEU A CA 1
ATOM 788 C C . LEU A 1 94 ? -2.341 9.736 1.912 1.00 94.00 94 LEU A C 1
ATOM 790 O O . LEU A 1 94 ? -3.367 10.111 1.344 1.00 94.00 94 LEU A O 1
ATOM 794 N N . ASN A 1 95 ? -1.443 10.603 2.386 1.00 95.00 95 ASN A N 1
ATOM 795 C CA . ASN A 1 95 ? -1.634 12.047 2.288 1.00 95.00 95 ASN A CA 1
ATOM 796 C C . ASN A 1 95 ? -1.657 12.534 0.836 1.00 95.00 95 ASN A C 1
ATOM 798 O O . ASN A 1 95 ? -2.372 13.483 0.514 1.00 95.00 95 ASN A O 1
ATOM 802 N N . THR A 1 96 ? -0.861 11.924 -0.039 1.00 96.19 96 THR A N 1
ATOM 803 C CA . THR A 1 96 ? -0.831 12.269 -1.462 1.00 96.19 96 THR A CA 1
ATOM 804 C C . THR A 1 96 ? -2.086 11.760 -2.160 1.00 96.19 96 THR A C 1
ATOM 806 O O . THR A 1 96 ? -2.732 12.547 -2.844 1.00 96.19 96 THR A O 1
ATOM 809 N N . LEU A 1 97 ? -2.496 10.514 -1.906 1.00 96.56 97 LEU A N 1
ATOM 810 C CA . LEU A 1 97 ? -3.743 9.920 -2.395 1.00 96.56 97 LEU A CA 1
ATOM 811 C C . LEU A 1 97 ? -4.947 10.815 -2.067 1.00 96.56 97 LEU A C 1
ATOM 813 O O . LEU A 1 97 ? -5.687 11.203 -2.970 1.00 96.56 97 LEU A O 1
ATOM 817 N N . LYS A 1 98 ? -5.067 11.247 -0.805 1.00 96.31 98 LYS A N 1
ATOM 818 C CA . LYS A 1 98 ? -6.102 12.188 -0.353 1.00 96.31 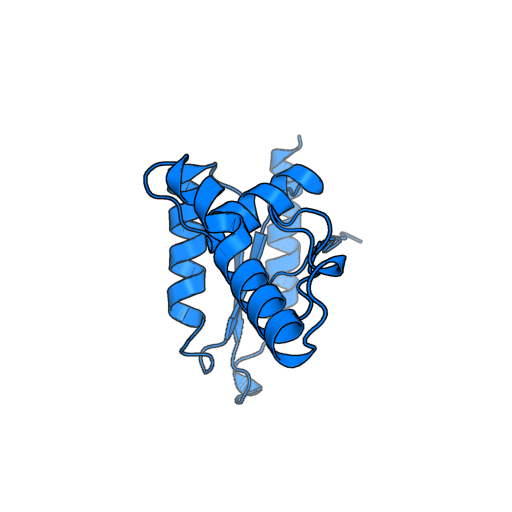98 LYS A CA 1
ATOM 819 C C . LYS A 1 98 ? -6.100 13.505 -1.134 1.00 96.31 98 LYS A C 1
ATOM 821 O O . LYS A 1 98 ? -7.158 14.046 -1.437 1.00 96.31 98 LYS A O 1
ATOM 826 N N . LYS A 1 99 ? -4.916 14.041 -1.450 1.00 96.88 99 LYS A N 1
ATOM 827 C CA . LYS A 1 99 ? -4.762 15.327 -2.154 1.00 96.88 99 LYS A CA 1
ATOM 828 C C . LYS A 1 99 ? -5.092 15.247 -3.642 1.00 96.88 99 LYS A C 1
ATOM 830 O O . LYS A 1 99 ? -5.611 16.218 -4.181 1.00 96.88 99 LYS A O 1
ATOM 835 N N . VAL A 1 100 ? -4.725 14.153 -4.312 1.00 97.19 100 VAL A N 1
ATOM 836 C CA . VAL A 1 100 ? -4.761 14.065 -5.786 1.00 97.19 100 VAL A CA 1
ATOM 837 C C . VAL A 1 100 ? -5.926 13.234 -6.328 1.00 97.19 100 VAL A C 1
ATOM 839 O O . VAL A 1 100 ? -6.201 13.290 -7.531 1.00 97.19 100 VAL A O 1
ATOM 842 N N . TYR A 1 101 ? -6.591 12.455 -5.472 1.00 96.31 101 TYR A N 1
ATOM 843 C CA . TYR A 1 101 ? -7.660 11.538 -5.859 1.00 96.31 101 TYR A CA 1
ATOM 844 C C . TYR A 1 101 ? -8.948 11.769 -5.063 1.00 96.31 101 TYR A C 1
ATOM 846 O O . TYR A 1 101 ? -9.806 12.525 -5.512 1.00 96.31 101 TYR A O 1
ATOM 854 N N . ARG A 1 102 ? -9.087 11.140 -3.892 1.00 93.88 102 ARG A N 1
ATOM 855 C CA . ARG A 1 102 ? -10.210 11.321 -2.963 1.00 93.88 102 ARG A CA 1
ATOM 856 C C . ARG A 1 102 ? -9.776 10.943 -1.549 1.00 93.88 102 ARG A C 1
ATOM 858 O O . ARG A 1 102 ? -8.816 10.193 -1.372 1.00 93.88 102 ARG A O 1
ATOM 865 N N . ASP A 1 103 ? -10.485 11.459 -0.554 1.00 94.19 103 ASP A N 1
ATOM 866 C CA . ASP A 1 103 ? -10.259 11.125 0.853 1.00 94.19 103 ASP A CA 1
ATOM 867 C C . ASP A 1 103 ? -10.881 9.760 1.172 1.00 94.19 103 ASP A C 1
ATOM 869 O O . ASP A 1 103 ? -12.045 9.674 1.552 1.00 94.19 103 ASP A O 1
ATOM 873 N N . ILE A 1 104 ? -10.127 8.688 0.924 1.00 95.06 104 ILE A N 1
ATOM 874 C CA . ILE A 1 104 ? -10.567 7.320 1.221 1.00 95.06 104 ILE A CA 1
ATOM 875 C C . ILE A 1 104 ? -10.347 7.035 2.706 1.00 95.06 104 ILE A C 1
ATOM 877 O O . ILE A 1 104 ? -9.241 7.292 3.204 1.00 95.06 104 ILE A O 1
ATOM 881 N N . PRO A 1 105 ? -11.348 6.473 3.409 1.00 96.31 105 PRO A N 1
ATOM 882 C CA . PRO A 1 105 ? -11.170 5.992 4.770 1.00 96.31 105 PRO A CA 1
ATOM 883 C C . PRO A 1 105 ? -9.937 5.094 4.873 1.00 96.31 105 PRO A C 1
ATOM 885 O O . PRO A 1 105 ? -9.760 4.151 4.101 1.00 96.31 105 PRO A O 1
ATOM 888 N N . SER A 1 106 ? -9.055 5.400 5.820 1.00 95.81 106 SER A N 1
ATOM 889 C CA . SER A 1 106 ? -7.821 4.643 5.997 1.00 95.81 106 SER A CA 1
ATOM 890 C C . SER A 1 106 ? -7.567 4.284 7.452 1.00 95.81 106 SER A C 1
ATOM 892 O O . SER A 1 106 ? -7.814 5.077 8.359 1.00 95.81 106 SER A O 1
ATOM 894 N N . LEU A 1 107 ? -7.058 3.071 7.658 1.00 95.88 107 LEU A N 1
ATOM 895 C CA . LEU A 1 107 ? -6.642 2.538 8.948 1.00 95.88 107 LEU A CA 1
ATOM 896 C C . LEU A 1 107 ? -5.136 2.280 8.910 1.00 95.88 107 LEU A C 1
ATOM 898 O O . LEU A 1 107 ? -4.657 1.487 8.103 1.00 95.88 107 LEU A O 1
ATOM 902 N N . VAL A 1 108 ? -4.387 2.927 9.798 1.00 94.25 108 VAL A N 1
ATOM 903 C CA . VAL A 1 108 ? -2.952 2.671 9.975 1.00 94.25 108 VAL A CA 1
ATOM 904 C C . VAL A 1 108 ? -2.767 1.779 11.193 1.00 94.25 108 VAL A C 1
ATOM 906 O O . VAL A 1 108 ? -3.029 2.214 12.306 1.00 94.25 108 VAL A O 1
ATOM 909 N N . LEU A 1 109 ? -2.343 0.535 11.003 1.00 94.00 109 LEU A N 1
ATOM 910 C CA . LEU A 1 109 ? -1.982 -0.376 12.088 1.00 94.00 109 LEU A CA 1
ATOM 911 C C . LEU A 1 109 ? -0.479 -0.287 12.334 1.00 94.00 109 LEU A C 1
ATOM 913 O O . LEU A 1 109 ? 0.295 -0.327 11.385 1.00 94.00 109 LEU A O 1
ATOM 917 N N . GLU A 1 110 ? -0.068 -0.205 13.592 1.00 91.00 110 GLU A N 1
ATOM 918 C CA . GLU A 1 110 ? 1.335 -0.035 13.975 1.00 91.00 110 GLU A CA 1
ATOM 919 C C . GLU A 1 110 ? 1.849 -1.315 14.638 1.00 91.00 110 GLU A C 1
ATOM 921 O O . GLU A 1 110 ? 1.172 -1.895 15.487 1.00 91.00 110 GLU A O 1
ATOM 926 N N . SER A 1 111 ? 3.045 -1.762 14.254 1.00 92.31 111 SER A N 1
ATOM 927 C CA . SER A 1 111 ? 3.822 -2.743 15.021 1.00 92.31 111 SER A CA 1
ATOM 928 C C . SER A 1 111 ? 5.291 -2.721 14.585 1.00 92.31 111 SER A C 1
ATOM 930 O O . SER A 1 111 ? 5.723 -1.851 13.830 1.00 92.31 111 SER A O 1
ATOM 932 N N . ASP A 1 112 ? 6.094 -3.670 15.048 1.00 91.31 112 ASP A N 1
ATOM 933 C CA . ASP A 1 112 ? 7.479 -3.839 14.634 1.00 91.31 112 ASP A CA 1
ATOM 934 C C . ASP A 1 112 ? 7.754 -5.294 14.214 1.00 91.31 112 ASP A C 1
ATOM 936 O O . ASP A 1 112 ? 7.308 -6.239 14.863 1.00 91.31 112 ASP A O 1
ATOM 940 N N . ILE A 1 113 ? 8.505 -5.491 13.122 1.00 89.50 113 ILE A N 1
ATOM 941 C CA . ILE A 1 113 ? 8.833 -6.832 12.604 1.00 89.50 113 ILE A CA 1
ATOM 942 C C . ILE A 1 113 ? 9.834 -7.592 13.489 1.00 89.50 113 ILE A C 1
ATOM 944 O O . ILE A 1 113 ? 9.951 -8.808 13.355 1.00 89.50 113 ILE A O 1
ATOM 948 N N . VAL A 1 114 ? 10.586 -6.893 14.349 1.00 91.62 114 VAL A N 1
ATOM 949 C CA . VAL A 1 114 ? 11.591 -7.483 15.250 1.00 91.62 114 VAL A CA 1
ATOM 950 C C . VAL A 1 114 ? 11.210 -7.403 16.729 1.00 91.62 114 VAL A C 1
ATOM 952 O O . VAL A 1 114 ? 11.924 -7.969 17.554 1.00 91.62 114 VAL A O 1
ATOM 955 N N . ASP A 1 115 ? 10.099 -6.748 17.075 1.00 92.19 115 ASP A N 1
ATOM 956 C CA . ASP A 1 115 ? 9.620 -6.630 18.454 1.00 92.19 115 ASP A CA 1
ATOM 957 C C . ASP A 1 115 ? 8.131 -6.981 18.568 1.00 92.19 115 ASP A C 1
ATOM 959 O O . ASP A 1 115 ? 7.250 -6.151 18.358 1.00 92.19 115 ASP A O 1
ATOM 963 N N . ILE A 1 116 ? 7.849 -8.223 18.969 1.00 91.50 116 ILE A N 1
ATOM 964 C CA . ILE A 1 116 ? 6.485 -8.727 19.188 1.00 91.50 116 ILE A CA 1
ATOM 965 C C . ILE A 1 116 ? 5.739 -7.961 20.291 1.00 91.50 116 ILE A C 1
ATOM 967 O O . ILE A 1 116 ? 4.514 -7.921 20.276 1.00 91.50 116 ILE A O 1
ATOM 971 N N . SER A 1 117 ? 6.451 -7.340 21.241 1.00 92.94 117 SER A N 1
ATOM 972 C CA . SER A 1 117 ? 5.817 -6.611 22.347 1.00 92.94 117 SER A CA 1
ATOM 973 C C . SER A 1 117 ? 5.135 -5.319 21.893 1.00 92.94 117 SER A C 1
ATOM 975 O O . SER A 1 117 ? 4.285 -4.791 22.607 1.00 92.94 117 SER A O 1
ATOM 977 N N . SER A 1 118 ? 5.456 -4.855 20.682 1.00 91.12 118 SER A N 1
ATOM 978 C CA . SER A 1 118 ? 4.769 -3.746 20.019 1.00 91.12 118 SER A CA 1
ATOM 979 C C . SER A 1 118 ? 3.360 -4.103 19.526 1.00 91.12 118 SER A C 1
ATOM 981 O O . SER A 1 118 ? 2.582 -3.202 19.230 1.00 91.12 118 SER A O 1
ATOM 983 N N . TYR A 1 119 ? 3.015 -5.394 19.426 1.00 93.69 119 TYR A N 1
ATOM 984 C CA . TYR A 1 119 ? 1.731 -5.852 18.902 1.00 93.69 119 TYR A CA 1
ATOM 985 C C . TYR A 1 119 ? 0.745 -6.210 20.019 1.00 93.69 119 TYR A C 1
ATOM 987 O O . TYR A 1 119 ? 1.049 -6.989 20.923 1.00 93.69 119 TYR A O 1
ATOM 995 N N . SER A 1 120 ? -0.480 -5.698 19.900 1.00 94.12 120 SER A N 1
ATOM 996 C CA . SER A 1 120 ? -1.622 -6.081 20.729 1.00 94.12 120 SER A CA 1
ATOM 997 C C . SER A 1 120 ? -2.747 -6.591 19.836 1.00 94.12 120 SER A C 1
ATOM 999 O O . SER A 1 120 ? -3.338 -5.834 19.064 1.00 94.12 120 SER A O 1
ATOM 1001 N N . GLU A 1 121 ? -3.062 -7.881 19.956 1.00 94.19 121 GLU A N 1
ATOM 1002 C CA . GLU A 1 121 ? -4.157 -8.511 19.211 1.00 94.19 121 GLU A CA 1
ATOM 1003 C C . GLU A 1 121 ? -5.503 -7.876 19.571 1.00 94.19 121 GLU A C 1
ATOM 1005 O O . GLU A 1 121 ? -6.250 -7.471 18.686 1.00 94.19 121 GLU A O 1
ATOM 1010 N N . ALA A 1 122 ? -5.779 -7.693 20.865 1.00 95.06 122 ALA A N 1
ATOM 1011 C CA . ALA A 1 122 ? -7.031 -7.095 21.325 1.00 95.06 122 ALA A CA 1
ATOM 1012 C C . ALA A 1 122 ? -7.235 -5.663 20.795 1.00 95.06 122 ALA A C 1
ATOM 1014 O O . ALA A 1 122 ? -8.339 -5.322 20.377 1.00 95.06 122 ALA A O 1
ATOM 1015 N N . ASP A 1 123 ? -6.176 -4.845 20.777 1.00 94.38 123 ASP A N 1
ATOM 1016 C CA . ASP A 1 123 ? -6.232 -3.491 20.207 1.00 94.38 123 ASP A CA 1
ATOM 1017 C C . ASP A 1 123 ? -6.442 -3.535 18.689 1.00 94.38 123 ASP A C 1
ATOM 1019 O O . ASP A 1 123 ? -7.318 -2.857 18.159 1.00 94.38 123 ASP A O 1
ATOM 1023 N N . THR A 1 124 ? -5.695 -4.397 17.995 1.00 94.00 124 THR A N 1
ATOM 1024 C CA . THR A 1 124 ? -5.798 -4.561 16.540 1.00 94.00 124 THR A CA 1
ATOM 1025 C C . THR A 1 124 ? -7.214 -4.951 16.125 1.00 94.00 124 THR A C 1
ATOM 1027 O O . THR A 1 124 ? -7.785 -4.321 15.235 1.00 94.00 124 THR A O 1
ATOM 1030 N N . HIS A 1 125 ? -7.812 -5.934 16.802 1.00 93.56 125 HIS A N 1
ATOM 1031 C CA . HIS A 1 125 ? -9.191 -6.348 16.554 1.00 93.56 125 HIS A CA 1
ATOM 1032 C C . HIS A 1 125 ? -10.186 -5.213 16.814 1.00 93.56 125 HIS A C 1
ATOM 1034 O O . HIS A 1 125 ? -11.009 -4.925 15.949 1.00 93.56 125 HIS A O 1
ATOM 1040 N N . ALA A 1 126 ? -10.067 -4.507 17.944 1.00 94.88 126 ALA A N 1
ATOM 1041 C CA . ALA A 1 126 ? -10.959 -3.393 18.266 1.00 94.88 126 ALA A CA 1
ATOM 1042 C C . ALA A 1 126 ? -10.885 -2.257 17.228 1.00 94.88 126 ALA A C 1
ATOM 1044 O O . ALA A 1 126 ? -11.907 -1.675 16.862 1.00 94.88 126 ALA A O 1
ATOM 1045 N N . ARG A 1 127 ? -9.684 -1.950 16.723 1.00 96.06 127 ARG A N 1
ATOM 1046 C CA . ARG A 1 127 ? -9.470 -0.918 15.698 1.00 96.06 127 ARG A CA 1
ATOM 1047 C C . ARG A 1 127 ? -10.004 -1.331 14.330 1.00 96.06 127 ARG A C 1
ATOM 1049 O O . ARG A 1 127 ? -10.554 -0.485 13.630 1.00 96.06 127 ARG A O 1
ATOM 1056 N N . ILE A 1 128 ? -9.864 -2.604 13.957 1.00 95.56 128 ILE A N 1
ATOM 1057 C CA . ILE A 1 128 ? -10.456 -3.148 12.728 1.00 95.56 128 ILE A CA 1
ATOM 1058 C C . ILE A 1 128 ? -11.985 -3.108 12.817 1.00 95.56 128 ILE A C 1
ATOM 1060 O O . ILE A 1 128 ? -12.620 -2.611 11.892 1.00 95.56 128 ILE A O 1
ATOM 1064 N N . ASP A 1 129 ? -12.573 -3.552 13.931 1.00 95.19 129 ASP A N 1
ATOM 1065 C CA . ASP A 1 129 ? -14.027 -3.541 14.121 1.00 95.19 129 ASP A CA 1
ATOM 1066 C C . ASP A 1 129 ? -14.599 -2.120 14.027 1.00 95.19 129 ASP A C 1
ATOM 1068 O O . ASP A 1 129 ? -15.572 -1.893 13.308 1.00 95.19 129 ASP A O 1
ATOM 1072 N N . ALA A 1 130 ? -13.961 -1.148 14.688 1.00 95.69 130 ALA A N 1
ATOM 1073 C CA . ALA A 1 130 ? -14.355 0.260 14.620 1.00 95.69 130 ALA A CA 1
ATOM 1074 C C . ALA A 1 130 ? -14.189 0.859 13.210 1.00 95.69 130 ALA A C 1
ATOM 1076 O O . ALA A 1 130 ? -14.967 1.722 12.790 1.00 95.69 130 ALA A O 1
ATOM 1077 N N . PHE A 1 131 ? -13.176 0.414 12.463 1.00 96.56 131 PHE A N 1
ATOM 1078 C CA . PHE A 1 131 ? -12.975 0.842 11.083 1.00 96.56 131 PHE A CA 1
ATOM 1079 C C . PHE A 1 131 ? -14.065 0.291 10.159 1.00 96.56 131 PHE A C 1
ATOM 1081 O O . PHE A 1 131 ? -14.626 1.059 9.383 1.00 96.56 131 PHE A O 1
ATOM 1088 N N . ILE A 1 132 ? -14.424 -0.992 10.291 1.00 95.62 132 ILE A N 1
ATOM 1089 C CA . ILE A 1 132 ? -15.523 -1.600 9.525 1.00 95.62 132 ILE A CA 1
ATOM 1090 C C . ILE A 1 132 ? -16.847 -0.885 9.828 1.00 95.62 132 ILE A C 1
ATOM 1092 O O . ILE A 1 132 ? -17.548 -0.506 8.898 1.00 95.62 132 ILE A O 1
ATOM 1096 N N . GLU A 1 133 ? -17.152 -0.607 11.101 1.00 94.62 133 GLU A N 1
ATOM 1097 C CA . GLU A 1 133 ? -18.340 0.180 11.479 1.00 94.62 133 GLU A CA 1
ATOM 1098 C C . GLU A 1 133 ? -18.369 1.559 10.801 1.00 94.62 133 GLU A C 1
ATOM 1100 O O . GLU A 1 133 ? -19.419 2.030 10.361 1.00 94.62 133 GLU A O 1
ATOM 1105 N N . SER A 1 134 ? -17.210 2.215 10.712 1.00 94.69 134 SER A N 1
ATOM 1106 C CA . SER A 1 134 ? -17.097 3.521 10.061 1.00 94.69 134 SER A CA 1
ATOM 1107 C C . SER A 1 134 ? -17.358 3.427 8.556 1.00 94.69 134 SER A C 1
ATOM 1109 O O . SER A 1 134 ? -18.028 4.304 8.016 1.00 94.69 134 SER A O 1
ATOM 1111 N N . LEU A 1 135 ? -16.877 2.373 7.887 1.00 94.38 135 LEU A N 1
ATOM 1112 C CA . LEU A 1 135 ? -17.148 2.123 6.467 1.00 94.38 135 LEU A CA 1
ATOM 1113 C C . LEU A 1 135 ? -18.637 1.855 6.215 1.00 94.38 135 LEU A C 1
ATOM 1115 O O . LEU A 1 135 ? -19.235 2.523 5.377 1.00 94.38 135 LEU A O 1
ATOM 1119 N N . GLU A 1 136 ? -19.254 0.969 7.003 1.00 92.50 136 GLU A N 1
ATOM 1120 C CA . GLU A 1 136 ? -20.689 0.651 6.913 1.00 92.50 136 GLU A CA 1
ATOM 1121 C C . GLU A 1 136 ? -21.564 1.912 7.065 1.00 92.50 136 GLU A C 1
ATOM 1123 O O . GLU A 1 136 ? -22.594 2.047 6.408 1.00 92.50 136 GLU A O 1
ATOM 1128 N N . SER A 1 137 ? -21.145 2.874 7.898 1.00 91.12 137 SER A N 1
ATOM 1129 C CA . SER A 1 137 ? -21.871 4.141 8.090 1.00 91.12 137 SER A CA 1
ATOM 1130 C C . SER A 1 137 ? -21.789 5.117 6.910 1.00 91.12 137 SER A C 1
ATOM 1132 O O . SER A 1 137 ? -22.588 6.049 6.833 1.00 91.12 137 SER A O 1
ATOM 1134 N N . LEU A 1 138 ? -20.810 4.944 6.017 1.00 86.81 138 LEU A N 1
ATOM 1135 C CA . LEU A 1 138 ? -20.632 5.778 4.825 1.00 86.81 138 LEU A CA 1
ATOM 1136 C C . LEU A 1 138 ? -21.416 5.243 3.621 1.00 86.81 138 LEU A C 1
ATOM 1138 O O . LEU A 1 138 ? -21.677 6.003 2.689 1.00 86.81 138 LEU A O 1
ATOM 1142 N N . GLU A 1 139 ? -21.785 3.961 3.640 1.00 77.94 139 GLU A N 1
ATOM 1143 C CA . GLU A 1 139 ? -22.611 3.327 2.607 1.00 77.94 139 GLU A CA 1
ATOM 1144 C C . GLU A 1 139 ? -24.117 3.601 2.777 1.00 77.94 139 GLU A C 1
ATOM 1146 O O . GLU A 1 139 ? -24.876 3.465 1.813 1.00 77.94 139 GLU A O 1
ATOM 1151 N N . SER A 1 140 ? -24.558 3.975 3.986 1.00 54.00 140 SER A N 1
ATOM 1152 C CA . SER A 1 140 ? -25.964 4.243 4.341 1.00 54.00 140 SER A CA 1
ATOM 1153 C C . SER A 1 140 ? -26.435 5.653 3.997 1.00 54.00 140 SER A C 1
ATOM 1155 O O . SER A 1 140 ? -27.576 5.784 3.494 1.00 54.00 140 SER A O 1
#

Solvent-accessible surface area (backbone atoms only — not comparable to full-atom values): 8639 Å² total; per-residue (Å²): 134,87,86,86,81,81,92,74,65,80,83,85,71,64,80,78,66,68,82,74,47,99,54,72,62,88,78,47,80,51,70,66,59,34,52,50,50,52,53,53,44,67,76,47,62,36,46,67,58,17,72,73,41,80,87,53,38,40,70,39,44,52,49,50,50,52,34,66,78,66,68,57,78,62,46,78,45,79,41,33,68,77,43,70,85,49,41,68,50,53,62,50,42,54,57,41,35,40,73,66,73,52,80,64,52,68,48,79,47,67,33,35,90,88,40,72,86,56,55,52,68,71,58,51,52,52,53,50,54,55,48,51,55,54,52,58,63,72,77,110

Nearest PDB structures (foldseek):
  4tl8-assembly1_C  TM=4.925E-01  e=3.008E+00  Synechococcus elongatus PCC 7942 = FACHB-805
  4tle-assembly1_B  TM=5.252E-01  e=7.869E+00  Synechococcus elongatus PCC 7942 = FACHB-805

Sequence (140 aa):
DRGAVFPAETTYRTIENIREFDMDLAKINDPLEHIAWRWVKFWTFWYKAAQRRPGSSPDVEKLISIIEDYDIDGVVMHEAFSCRTWHPGLIWQLNTLKKVYRDIPSLVLESDIVDISSYSEADTHARIDAFIESLESLES

Mean predicted aligned error: 4.49 Å

Radius of gyration: 17.89 Å; Cα contacts (8 Å, |Δi|>4): 120; chains: 1; bounding box: 45×31×51 Å

Secondary structure (DSSP, 8-state):
---------SSS-----TTSSSS-GGG--SHHHHHHHHHHHHHHTTHHHHHHSTT--HHHHHHHHHHHHTT-S-EEEEEETT-TTTHHHHHHHHHHHHHHT----EEEEEE-SS-GGG--HHHHHHHHHHHHHHHHHHH-

Foldseek 3Di:
DQDDDDPDDDDDDDDDPVVLFPDDLVPPPDPVVSVVVSVVRSVCVQVVVQVVFPLGDSVLSVVVVVCVVVVDQEEEAEQAPVPVVCNVVVVVSLVSNCVGPNNHHYHYHYAHPPDPVRDDPVVVVVSVVVSSVVSVVVVD